Protein AF-A0A2V9D5Y1-F1 (afdb_monomer_lite)

Secondary structure (DSSP, 8-state):
-HHHHHHHHHHHHHHHHHHHHHHHHHHHHHH-S-S-TTTS-S-HHHHHHHHHHHHHHHHHHHHHHHIIIIISPPP-

Foldseek 3Di:
DVVVLVVLVVVLVVLVVVLVVLVVVLCCLPPHPPDDPVPHDPCVVVSVVVSVVSVVVSVVSVVVNCCSPPVDPDDD

Radius of gyration: 16.63 Å; chains: 1; bounding box: 35×17×49 Å

pLDDT: mean 89.78, std 12.0, range [52.12, 98.5]

Sequence (76 aa):
MGDRYYAVGTAHAALGIAAELFGLYIVLVAGTDIVPRRLRFQRWKLWMRVELVLWWVAVLTGVGTYYAWYLAPAPP

Structure (mmCIF, N/CA/C/O backbone):
data_AF-A0A2V9D5Y1-F1
#
_entry.id   AF-A0A2V9D5Y1-F1
#
loop_
_atom_site.group_PDB
_atom_site.id
_atom_site.type_symbol
_atom_site.label_atom_id
_atom_site.label_alt_id
_atom_site.label_comp_id
_atom_site.label_asym_id
_atom_site.label_entity_id
_atom_site.label_seq_id
_atom_site.pdbx_PDB_ins_code
_atom_site.Cartn_x
_atom_site.Cartn_y
_atom_site.Cartn_z
_atom_site.occupancy
_atom_site.B_iso_or_equiv
_atom_site.auth_seq_id
_atom_site.auth_comp_id
_atom_site.auth_asym_id
_atom_site.auth_atom_id
_atom_site.pdbx_PDB_model_num
ATOM 1 N N . MET A 1 1 ? 9.895 -10.860 -24.727 1.00 52.12 1 MET A N 1
ATOM 2 C CA . MET A 1 1 ? 10.189 -9.556 -24.084 1.00 52.12 1 MET A CA 1
ATOM 3 C C . MET A 1 1 ? 8.912 -8.807 -23.682 1.00 52.12 1 MET A C 1
ATOM 5 O O . MET A 1 1 ? 8.937 -8.193 -22.625 1.00 52.12 1 MET A O 1
ATOM 9 N N . GLY A 1 2 ? 7.794 -8.918 -24.422 1.00 58.16 2 GLY A N 1
ATOM 10 C CA . GLY A 1 2 ? 6.502 -8.301 -24.053 1.00 58.16 2 GLY A CA 1
ATOM 11 C C . GLY A 1 2 ? 5.922 -8.733 -22.696 1.00 58.16 2 GLY A C 1
ATOM 12 O O . GLY A 1 2 ? 5.479 -7.884 -21.931 1.00 58.16 2 GLY A O 1
ATOM 13 N N . ASP A 1 3 ? 6.025 -10.015 -22.328 1.00 62.50 3 ASP A N 1
ATOM 14 C CA . ASP A 1 3 ? 5.422 -10.526 -21.081 1.00 62.50 3 ASP A CA 1
ATOM 15 C C . ASP A 1 3 ? 5.958 -9.857 -19.808 1.00 62.50 3 ASP A C 1
ATOM 17 O O . ASP A 1 3 ? 5.201 -9.580 -18.882 1.00 62.50 3 ASP A O 1
ATOM 21 N N . ARG A 1 4 ? 7.262 -9.548 -19.757 1.00 65.88 4 ARG A N 1
ATOM 22 C CA . ARG A 1 4 ? 7.883 -8.906 -18.583 1.00 65.88 4 ARG A CA 1
ATOM 23 C C . ARG A 1 4 ? 7.487 -7.436 -18.444 1.00 65.88 4 ARG A C 1
ATOM 25 O O . ARG A 1 4 ? 7.368 -6.956 -17.323 1.00 65.88 4 ARG A O 1
ATOM 32 N N . TYR A 1 5 ? 7.266 -6.747 -19.562 1.00 68.31 5 TYR A N 1
ATOM 33 C CA . TYR A 1 5 ? 6.870 -5.338 -19.583 1.00 68.31 5 TYR A CA 1
ATOM 34 C C . TYR A 1 5 ? 5.463 -5.141 -19.005 1.00 68.31 5 TYR A C 1
ATOM 36 O O . TYR A 1 5 ? 5.244 -4.259 -18.171 1.00 68.31 5 TYR A O 1
ATOM 44 N N . TYR A 1 6 ? 4.526 -6.016 -19.380 1.00 79.94 6 TYR A N 1
ATOM 45 C CA . TYR A 1 6 ? 3.180 -6.014 -18.808 1.00 79.94 6 TYR A CA 1
ATOM 46 C C . TYR A 1 6 ? 3.158 -6.570 -17.382 1.00 79.94 6 TYR A C 1
ATOM 48 O O . TYR A 1 6 ? 2.458 -6.016 -16.541 1.00 79.94 6 TYR A O 1
ATOM 56 N N . ALA A 1 7 ? 3.975 -7.582 -17.066 1.00 85.56 7 ALA A N 1
ATOM 57 C CA . ALA A 1 7 ? 4.019 -8.169 -15.726 1.00 85.56 7 ALA A CA 1
ATOM 58 C C . ALA A 1 7 ? 4.356 -7.151 -14.624 1.00 85.56 7 ALA A C 1
ATOM 60 O O . ALA A 1 7 ? 3.746 -7.198 -13.558 1.00 85.56 7 ALA A O 1
ATOM 61 N N . VAL A 1 8 ? 5.285 -6.217 -14.871 1.00 86.62 8 VAL A N 1
ATOM 62 C CA . VAL A 1 8 ? 5.641 -5.172 -13.890 1.00 86.62 8 VAL A CA 1
ATOM 63 C C . VAL A 1 8 ? 4.451 -4.250 -13.617 1.00 86.62 8 VAL A C 1
ATOM 65 O O . VAL A 1 8 ? 4.101 -4.035 -12.457 1.00 86.62 8 VAL A O 1
ATOM 68 N N . GLY A 1 9 ? 3.787 -3.770 -14.673 1.00 89.88 9 GLY A N 1
ATOM 69 C CA . GLY A 1 9 ? 2.604 -2.917 -14.543 1.00 89.88 9 GLY A CA 1
ATOM 70 C C . GLY A 1 9 ? 1.430 -3.640 -13.878 1.00 89.88 9 GLY A C 1
ATOM 71 O O . GLY A 1 9 ? 0.797 -3.090 -12.979 1.00 89.88 9 GLY A O 1
ATOM 72 N N . THR A 1 10 ? 1.172 -4.899 -14.247 1.00 92.25 10 THR A N 1
ATOM 73 C CA . THR A 1 10 ? 0.128 -5.726 -13.622 1.00 92.25 10 THR A CA 1
ATOM 74 C C . THR A 1 10 ? 0.411 -5.971 -12.142 1.00 92.25 10 THR A C 1
ATOM 76 O O . THR A 1 10 ? -0.502 -5.863 -11.324 1.00 92.25 10 THR A O 1
ATOM 79 N N . ALA A 1 11 ? 1.662 -6.261 -11.775 1.00 92.44 11 ALA A N 1
ATOM 80 C CA . ALA A 1 11 ? 2.046 -6.451 -10.380 1.00 92.44 11 ALA A CA 1
ATOM 81 C C . ALA A 1 11 ? 1.856 -5.164 -9.566 1.00 92.44 11 ALA A C 1
ATOM 83 O O . ALA A 1 11 ? 1.261 -5.211 -8.490 1.00 92.44 11 ALA A O 1
ATOM 84 N N . HIS A 1 12 ? 2.297 -4.016 -10.093 1.00 94.69 12 HIS A N 1
ATOM 85 C CA . HIS A 1 12 ? 2.077 -2.722 -9.449 1.00 94.69 12 HIS A CA 1
ATOM 86 C C . HIS A 1 12 ? 0.582 -2.423 -9.272 1.00 94.69 12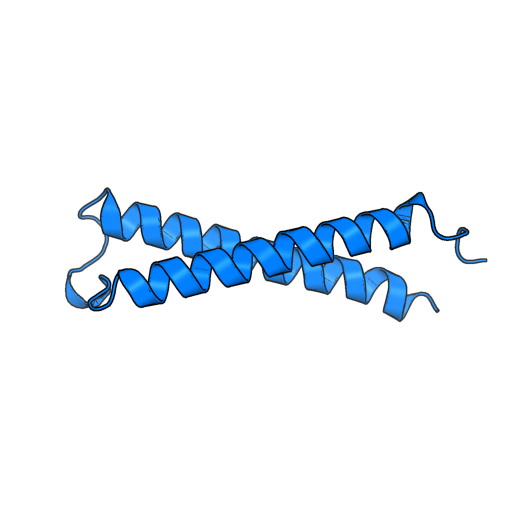 HIS A C 1
ATOM 88 O O . HIS A 1 12 ? 0.158 -2.074 -8.173 1.00 94.69 12 HIS A O 1
ATOM 94 N N . ALA A 1 13 ? -0.228 -2.626 -10.315 1.00 95.56 13 ALA A N 1
ATOM 95 C CA . ALA A 1 13 ? -1.670 -2.404 -10.251 1.00 95.56 13 ALA A CA 1
ATOM 96 C C . ALA A 1 13 ? -2.339 -3.288 -9.186 1.00 95.56 13 ALA A C 1
ATOM 98 O O . ALA A 1 13 ? -3.135 -2.794 -8.390 1.00 95.56 13 ALA A O 1
ATOM 99 N N . ALA A 1 14 ? -1.985 -4.575 -9.119 1.00 96.88 14 ALA A N 1
ATOM 100 C CA . ALA A 1 14 ? -2.514 -5.486 -8.107 1.00 96.88 14 ALA A CA 1
ATOM 101 C C . ALA A 1 14 ? -2.127 -5.057 -6.680 1.00 96.88 14 ALA A C 1
ATOM 103 O O . ALA A 1 14 ? -2.974 -5.059 -5.787 1.00 96.88 14 ALA A O 1
ATOM 104 N N . LEU A 1 15 ? -0.870 -4.649 -6.473 1.00 97.19 15 LEU A N 1
ATOM 105 C CA . LEU A 1 15 ? -0.385 -4.139 -5.187 1.00 97.19 15 LEU A CA 1
ATOM 106 C C . LEU A 1 15 ? -1.087 -2.836 -4.787 1.00 97.19 15 LEU A C 1
ATOM 108 O O . LEU A 1 15 ? -1.489 -2.694 -3.635 1.00 97.19 15 LEU A O 1
ATOM 112 N N . GLY A 1 16 ? -1.272 -1.918 -5.737 1.00 97.75 16 GLY A N 1
ATOM 113 C CA . GLY A 1 16 ? -1.979 -0.658 -5.527 1.00 97.75 16 GLY A CA 1
ATOM 114 C C . GLY A 1 16 ? -3.446 -0.871 -5.159 1.00 97.75 16 GLY A C 1
ATOM 115 O O . GLY A 1 16 ? -3.909 -0.307 -4.176 1.00 97.75 16 GLY A O 1
ATOM 116 N N . ILE A 1 17 ? -4.157 -1.746 -5.878 1.00 98.31 17 ILE A N 1
ATOM 117 C CA . ILE A 1 17 ? -5.54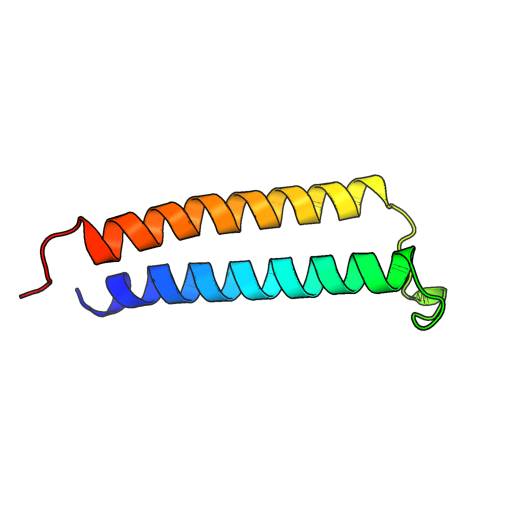7 -2.106 -5.555 1.00 98.31 17 ILE A CA 1
ATOM 118 C C . ILE A 1 17 ? -5.633 -2.738 -4.163 1.00 98.31 17 ILE A C 1
ATOM 120 O O . ILE A 1 17 ? -6.529 -2.403 -3.393 1.00 98.31 17 ILE A O 1
ATOM 124 N N . ALA A 1 18 ? -4.710 -3.641 -3.825 1.00 98.12 18 ALA A N 1
ATOM 125 C CA . ALA A 1 18 ? -4.695 -4.274 -2.512 1.00 98.12 18 ALA A CA 1
ATOM 126 C C . ALA A 1 18 ? -4.473 -3.256 -1.382 1.00 98.12 18 ALA A C 1
ATOM 128 O O . ALA A 1 18 ? -5.198 -3.304 -0.389 1.00 98.12 18 ALA A O 1
ATOM 129 N N . ALA A 1 19 ? -3.517 -2.334 -1.548 1.00 98.19 19 ALA A N 1
ATOM 130 C CA . ALA A 1 19 ? -3.268 -1.253 -0.596 1.00 98.19 19 ALA A CA 1
ATOM 131 C C . ALA A 1 19 ? -4.492 -0.332 -0.473 1.00 98.19 19 ALA A C 1
ATOM 133 O O . ALA A 1 19 ? -5.005 -0.141 0.621 1.00 98.19 19 ALA A O 1
ATOM 134 N N . GLU A 1 20 ? -5.046 0.143 -1.590 1.00 98.19 20 GLU A N 1
ATOM 135 C CA . GLU A 1 20 ? -6.206 1.044 -1.594 1.00 98.19 20 GLU A CA 1
ATOM 136 C C . GLU A 1 20 ? -7.423 0.415 -0.901 1.00 98.19 20 GLU A C 1
ATOM 138 O O . GLU A 1 20 ? -8.036 1.019 -0.022 1.00 98.19 20 GLU A O 1
ATOM 143 N N . LEU A 1 21 ? -7.758 -0.835 -1.242 1.00 98.44 21 LEU A N 1
ATOM 144 C CA . LEU A 1 21 ? -8.870 -1.543 -0.607 1.00 98.44 21 LEU A CA 1
ATOM 145 C C . LEU A 1 21 ? -8.627 -1.760 0.889 1.00 98.44 21 LEU A C 1
ATOM 147 O O . LEU A 1 21 ? -9.569 -1.661 1.681 1.00 98.44 21 LEU A O 1
ATOM 151 N N . PHE A 1 22 ? -7.388 -2.047 1.290 1.00 98.19 22 PHE A N 1
ATOM 152 C CA . PHE A 1 22 ? -7.062 -2.233 2.698 1.00 98.19 22 PHE A CA 1
ATOM 153 C C . PHE A 1 22 ? -7.095 -0.908 3.474 1.00 98.19 22 PHE A C 1
ATOM 155 O O . PHE A 1 22 ? -7.690 -0.857 4.554 1.00 98.19 22 PHE A O 1
ATOM 162 N N . GLY A 1 23 ? -6.586 0.182 2.901 1.00 97.75 23 GLY A N 1
ATOM 163 C CA . GLY A 1 23 ? -6.709 1.539 3.427 1.00 97.75 23 GLY A CA 1
ATOM 164 C C . GLY A 1 23 ? -8.166 1.986 3.581 1.00 97.75 23 GLY A C 1
ATOM 165 O O . GLY A 1 23 ? -8.566 2.435 4.659 1.00 97.75 23 GLY A O 1
ATOM 166 N N . LEU A 1 24 ? -9.004 1.781 2.560 1.00 98.06 24 LEU A N 1
ATOM 167 C CA . LEU A 1 24 ? -10.444 2.060 2.638 1.00 98.06 24 LEU A CA 1
ATOM 168 C C . LEU A 1 24 ? -11.118 1.228 3.730 1.00 98.06 24 LEU A C 1
ATOM 170 O O . LEU A 1 24 ? -11.921 1.749 4.506 1.00 98.06 24 LEU A O 1
ATOM 174 N N . TYR A 1 25 ? -10.762 -0.052 3.845 1.00 97.50 25 TYR A N 1
ATOM 175 C CA . TYR A 1 25 ? -11.253 -0.895 4.928 1.00 97.50 25 TYR A CA 1
ATOM 176 C C . TYR A 1 25 ? -10.837 -0.363 6.308 1.00 97.50 25 TYR A C 1
ATOM 178 O O . TYR A 1 25 ? -11.669 -0.306 7.216 1.00 97.50 25 TYR A O 1
ATOM 186 N N . ILE A 1 26 ? -9.591 0.094 6.470 1.00 97.50 26 ILE A N 1
ATOM 187 C CA . ILE A 1 26 ? -9.115 0.738 7.702 1.00 97.50 26 ILE A CA 1
ATOM 188 C C . ILE A 1 26 ? -9.955 1.972 8.037 1.00 97.50 26 ILE A C 1
ATOM 190 O O . ILE A 1 26 ? -10.407 2.099 9.179 1.00 97.50 26 ILE A O 1
ATOM 194 N N . VAL A 1 27 ? -10.214 2.842 7.059 1.00 97.12 27 VAL A N 1
ATOM 195 C CA . VAL A 1 27 ? -11.053 4.038 7.238 1.00 97.12 27 VAL A CA 1
ATOM 196 C C . VAL A 1 27 ? -12.472 3.655 7.658 1.00 97.12 27 VAL A C 1
ATOM 198 O O . VAL A 1 27 ? -12.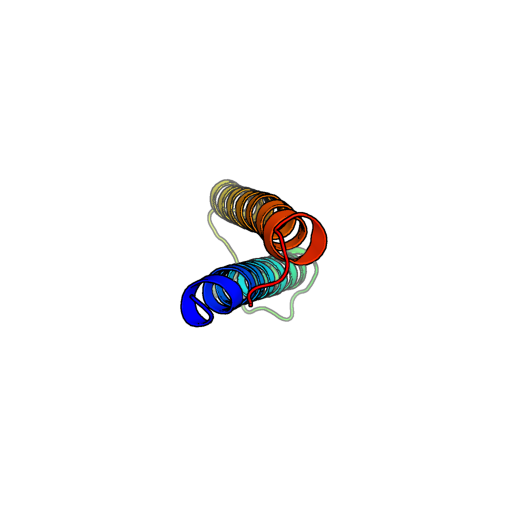999 4.234 8.607 1.00 97.12 27 VAL A O 1
ATOM 201 N N . LEU A 1 28 ? -13.074 2.642 7.028 1.00 97.25 28 LEU A N 1
ATOM 202 C CA . LEU A 1 28 ? -14.404 2.155 7.404 1.00 97.25 28 LEU A CA 1
ATOM 203 C C . LEU A 1 28 ? -14.432 1.615 8.838 1.00 97.25 28 LEU A C 1
ATOM 205 O O . LEU A 1 28 ? -15.342 1.946 9.598 1.00 97.25 28 LEU A O 1
ATOM 209 N N . VAL A 1 29 ? -13.437 0.817 9.230 1.00 96.25 29 VAL A N 1
ATOM 210 C CA . VAL A 1 29 ? -13.333 0.240 10.581 1.00 96.25 29 VAL A CA 1
ATOM 211 C C . VAL A 1 29 ? -13.125 1.321 11.649 1.00 96.25 29 VAL A C 1
ATOM 213 O O . VAL A 1 29 ? -13.686 1.202 12.745 1.00 96.25 29 VAL A O 1
ATOM 216 N N . ALA A 1 30 ? -12.303 2.332 11.348 1.00 94.31 30 ALA A N 1
ATOM 217 C CA . ALA A 1 30 ? -11.906 3.390 12.278 1.00 94.31 30 ALA A CA 1
ATOM 218 C C . ALA A 1 30 ? -12.946 4.513 12.396 1.00 94.31 30 ALA A C 1
ATOM 220 O O . ALA A 1 30 ? -13.164 5.026 13.491 1.00 94.31 30 ALA A O 1
ATOM 221 N N . GLY A 1 31 ? -13.557 4.905 11.277 1.00 92.06 31 GLY A N 1
ATOM 222 C CA . GLY A 1 31 ? -14.394 6.101 11.170 1.00 92.06 31 GLY A CA 1
ATOM 223 C C . GLY A 1 31 ? -15.896 5.836 11.117 1.00 92.06 31 GLY A C 1
ATOM 224 O O . GLY A 1 31 ? -16.674 6.784 11.178 1.00 92.06 31 GLY A O 1
ATOM 225 N N . THR A 1 32 ? -16.326 4.577 10.998 1.00 94.44 32 THR A N 1
ATOM 226 C CA . THR A 1 32 ? -17.752 4.224 10.917 1.00 94.44 32 THR A CA 1
ATOM 227 C C . THR A 1 32 ? -18.095 3.042 11.820 1.00 94.44 32 THR A C 1
ATOM 229 O O . THR A 1 32 ? -17.223 2.268 12.216 1.00 94.44 32 THR A O 1
ATOM 232 N N . ASP A 1 33 ? -19.387 2.860 12.102 1.00 92.56 33 ASP A N 1
ATOM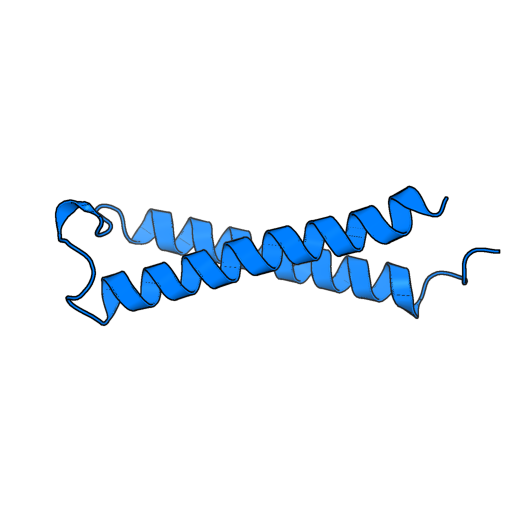 233 C CA . ASP A 1 33 ? -19.922 1.677 12.791 1.00 92.56 33 ASP A CA 1
ATOM 234 C C . ASP A 1 33 ? -20.571 0.657 11.840 1.00 92.56 33 ASP A C 1
ATOM 236 O O . ASP A 1 33 ? -21.199 -0.302 12.286 1.00 92.56 33 ASP A O 1
ATOM 240 N N . ILE A 1 34 ? -20.381 0.821 10.525 1.00 95.06 34 ILE A N 1
ATOM 241 C CA . ILE A 1 34 ?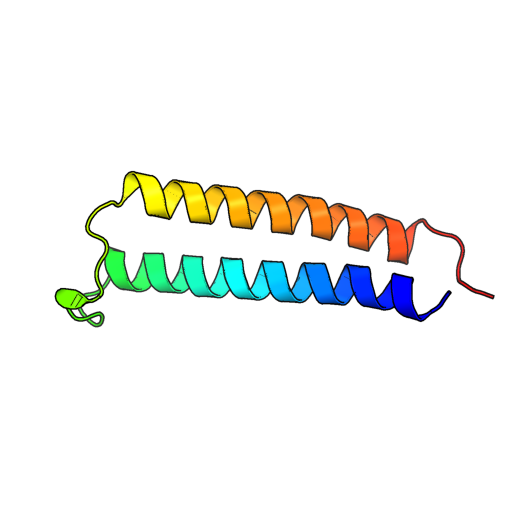 -20.901 -0.104 9.505 1.00 95.06 34 ILE A CA 1
ATOM 242 C C . ILE A 1 34 ? -20.215 -1.472 9.618 1.00 95.06 34 ILE A C 1
ATOM 244 O O . ILE A 1 34 ? -20.835 -2.506 9.372 1.00 95.06 34 ILE A O 1
ATOM 248 N N . VAL A 1 35 ? -18.936 -1.500 10.012 1.00 93.44 35 VAL A N 1
ATOM 249 C CA . VAL A 1 35 ? -18.176 -2.746 10.143 1.00 93.44 35 VAL A CA 1
ATOM 250 C C . VAL A 1 35 ? -18.500 -3.433 11.480 1.00 93.44 35 VAL A C 1
ATOM 252 O O . VAL A 1 35 ? -18.206 -2.880 12.546 1.00 93.44 35 VAL A O 1
ATOM 255 N N . PRO A 1 36 ? -19.041 -4.669 11.469 1.00 93.31 36 PRO A N 1
ATOM 256 C CA . PRO A 1 36 ? -19.349 -5.408 12.689 1.00 93.31 36 PRO A CA 1
ATOM 257 C C . PRO A 1 36 ? -18.126 -5.560 13.601 1.00 93.31 36 PRO A C 1
ATOM 259 O O . PRO A 1 36 ? -17.033 -5.877 13.131 1.00 93.31 36 PRO A O 1
ATOM 262 N N . ARG A 1 37 ? -18.314 -5.448 14.927 1.00 90.31 37 ARG A N 1
ATOM 263 C CA . ARG A 1 37 ? -17.228 -5.536 15.933 1.00 90.31 37 ARG A CA 1
ATOM 264 C C . ARG A 1 37 ? -16.297 -6.739 15.767 1.00 90.31 37 ARG A C 1
ATOM 266 O O . ARG A 1 37 ? -15.107 -6.604 16.014 1.00 90.31 37 ARG A O 1
ATOM 273 N N . ARG A 1 38 ? -16.818 -7.884 15.320 1.00 92.06 38 ARG A N 1
ATOM 274 C CA . ARG A 1 38 ? -16.038 -9.112 15.085 1.00 92.06 38 ARG A CA 1
ATOM 275 C C . ARG A 1 38 ? -15.009 -9.007 13.949 1.00 92.06 38 ARG A C 1
ATOM 277 O O . ARG A 1 38 ? -14.082 -9.803 13.924 1.00 92.06 38 ARG A O 1
ATOM 284 N N . LEU A 1 39 ? -15.183 -8.061 13.024 1.00 92.25 39 LEU A N 1
ATOM 285 C CA . LEU A 1 39 ? -14.271 -7.816 11.900 1.00 92.25 39 LEU A CA 1
ATOM 286 C C . LEU A 1 39 ? -13.311 -6.644 12.167 1.00 92.25 39 LEU A C 1
ATOM 288 O O . LEU A 1 39 ? -12.303 -6.502 11.478 1.00 92.25 39 LEU A O 1
ATOM 292 N N . ARG A 1 40 ? -13.591 -5.814 13.181 1.00 93.50 40 ARG A N 1
ATOM 293 C CA . ARG A 1 40 ? -12.733 -4.680 13.547 1.00 93.50 40 ARG A CA 1
ATOM 294 C C . ARG A 1 40 ? -11.371 -5.168 14.051 1.00 93.50 40 ARG A C 1
ATOM 296 O O . ARG A 1 40 ? -11.234 -6.250 14.623 1.00 93.50 40 ARG A O 1
ATOM 303 N N . PHE A 1 41 ? -10.349 -4.338 13.875 1.00 93.75 41 PHE A N 1
ATOM 304 C CA . PHE A 1 41 ? -8.995 -4.691 14.276 1.00 93.75 41 PHE A CA 1
ATOM 305 C C . PHE A 1 41 ? -8.824 -4.727 15.794 1.00 93.75 41 PHE A C 1
ATOM 307 O O . PHE A 1 41 ? -9.155 -3.778 16.501 1.00 93.75 41 PHE A O 1
ATOM 314 N N . GLN A 1 42 ? -8.198 -5.796 16.285 1.00 90.88 42 GLN A N 1
ATOM 315 C CA . GLN A 1 42 ? -7.735 -5.875 17.674 1.00 90.88 42 GLN A CA 1
ATOM 316 C C . GLN A 1 42 ? -6.320 -5.294 17.842 1.00 90.88 42 GLN A C 1
ATOM 318 O O . GLN A 1 42 ? -6.005 -4.686 18.859 1.00 90.88 42 GLN A O 1
ATOM 323 N N . ARG A 1 43 ? -5.452 -5.456 16.830 1.00 94.81 43 ARG A N 1
ATOM 324 C CA . ARG A 1 43 ? -4.038 -5.035 16.856 1.00 94.81 43 ARG A CA 1
ATOM 325 C C . ARG A 1 43 ? -3.766 -3.889 15.884 1.00 94.81 43 ARG A C 1
ATOM 327 O O . ARG A 1 43 ? -3.040 -4.058 14.909 1.00 94.81 43 ARG A O 1
ATOM 334 N N . TRP A 1 44 ? -4.327 -2.717 16.160 1.00 95.38 44 TRP A N 1
ATOM 335 C CA . TRP A 1 44 ? -4.231 -1.532 15.293 1.00 95.38 44 TRP A CA 1
ATOM 336 C C . TRP A 1 44 ? -2.818 -1.208 14.809 1.00 95.38 44 TRP A C 1
ATOM 338 O O . TRP A 1 44 ? -2.597 -1.029 13.617 1.00 95.38 44 TRP A O 1
ATOM 348 N N . LYS A 1 45 ? -1.832 -1.210 15.712 1.00 96.31 45 LYS A N 1
ATOM 349 C CA . LYS A 1 45 ? -0.442 -0.888 15.359 1.00 96.31 45 LYS A CA 1
ATOM 350 C C . LYS A 1 45 ? 0.157 -1.853 14.330 1.00 96.31 45 LYS A C 1
ATOM 352 O O . LYS A 1 45 ? 0.981 -1.433 13.526 1.00 96.31 45 LYS A O 1
ATOM 357 N N . LEU A 1 46 ? -0.230 -3.130 14.361 1.00 97.25 46 LEU A N 1
ATOM 358 C CA . LEU A 1 46 ? 0.220 -4.116 13.378 1.00 97.25 46 LEU A CA 1
ATOM 359 C C . LEU A 1 46 ? -0.399 -3.820 12.011 1.00 97.25 46 LEU A C 1
ATOM 361 O O . LEU A 1 46 ? 0.330 -3.708 11.035 1.00 97.25 46 LEU A O 1
ATOM 365 N N . TRP A 1 47 ? -1.718 -3.642 11.957 1.00 97.12 47 TRP A N 1
ATOM 366 C CA . TRP A 1 47 ? -2.436 -3.426 10.701 1.00 97.12 47 TRP A CA 1
ATOM 367 C C . TRP A 1 47 ? -2.070 -2.104 10.025 1.00 97.12 47 TRP A C 1
ATOM 369 O O . TRP A 1 47 ? -1.841 -2.090 8.823 1.00 97.12 47 TRP A O 1
ATOM 379 N N . MET A 1 48 ? -1.862 -1.034 10.797 1.00 98.06 48 MET A N 1
ATOM 380 C CA . MET A 1 48 ? -1.326 0.224 10.264 1.00 98.06 48 MET A CA 1
ATOM 381 C C . MET A 1 48 ? 0.086 0.070 9.682 1.00 98.06 48 MET A C 1
ATOM 383 O O . MET A 1 48 ? 0.417 0.709 8.690 1.00 98.06 48 MET A O 1
ATOM 387 N N . ARG A 1 49 ? 0.939 -0.773 10.285 1.00 98.19 49 ARG A N 1
ATOM 388 C CA . ARG A 1 49 ? 2.279 -1.060 9.743 1.00 98.19 49 ARG A CA 1
ATOM 389 C C . ARG A 1 49 ? 2.210 -1.888 8.466 1.00 98.19 49 ARG A C 1
ATOM 391 O O . ARG A 1 49 ? 2.993 -1.630 7.563 1.00 98.19 49 ARG A O 1
ATOM 398 N N . VAL A 1 50 ? 1.304 -2.865 8.403 1.00 97.88 50 VAL A N 1
ATOM 399 C CA . VAL A 1 50 ? 1.065 -3.655 7.186 1.00 97.88 50 VAL A CA 1
ATOM 400 C C . VAL A 1 50 ? 0.633 -2.738 6.048 1.00 97.88 50 VAL A C 1
ATOM 402 O O . VAL A 1 50 ? 1.238 -2.798 4.984 1.00 97.88 50 VAL A O 1
ATOM 405 N N . GLU A 1 51 ? -0.328 -1.845 6.295 1.00 98.06 51 GLU A N 1
ATOM 406 C CA . GLU A 1 51 ? -0.772 -0.865 5.299 1.00 98.06 51 GLU A CA 1
ATOM 407 C C . GLU A 1 51 ? 0.370 0.053 4.857 1.00 98.06 51 GLU A C 1
ATOM 409 O O . GLU A 1 51 ? 0.607 0.219 3.667 1.00 98.06 51 GLU A O 1
ATOM 414 N N . LEU A 1 52 ? 1.161 0.573 5.799 1.00 98.31 52 LEU A N 1
ATOM 415 C CA . LEU A 1 52 ? 2.318 1.403 5.462 1.00 98.31 52 LEU A CA 1
ATOM 416 C C . LEU A 1 52 ? 3.340 0.654 4.588 1.00 98.31 52 LEU A C 1
ATOM 418 O O . LEU A 1 52 ? 3.902 1.235 3.663 1.00 98.31 52 LEU A O 1
ATOM 422 N N . VAL A 1 53 ? 3.596 -0.626 4.871 1.00 98.38 53 VAL A N 1
ATOM 423 C CA . VAL A 1 53 ? 4.496 -1.457 4.056 1.00 98.38 53 VAL A CA 1
ATOM 424 C C . VAL A 1 53 ? 3.909 -1.694 2.665 1.00 98.38 53 VAL A C 1
ATOM 426 O O . VAL A 1 53 ? 4.632 -1.532 1.684 1.00 98.38 53 VAL A O 1
ATOM 429 N N . LEU A 1 54 ? 2.620 -2.035 2.565 1.00 97.56 54 LEU A N 1
ATOM 430 C CA . LEU A 1 54 ? 1.931 -2.204 1.281 1.00 97.56 54 LEU A CA 1
ATOM 431 C C . LEU A 1 54 ? 2.002 -0.926 0.445 1.00 97.56 54 LEU A C 1
ATOM 433 O O . LEU A 1 54 ? 2.371 -0.983 -0.728 1.00 97.56 54 LEU A O 1
ATOM 437 N N . TRP A 1 55 ? 1.743 0.220 1.071 1.00 97.81 55 TRP A N 1
ATOM 438 C CA . TRP A 1 55 ? 1.839 1.527 0.439 1.00 97.81 55 TRP A CA 1
ATOM 439 C C . TRP A 1 55 ? 3.249 1.803 -0.095 1.00 97.81 55 TRP A C 1
ATOM 441 O O . TRP A 1 55 ? 3.407 2.158 -1.262 1.00 97.81 55 TRP A O 1
ATOM 451 N N . TRP A 1 56 ? 4.296 1.562 0.703 1.00 98.50 56 TRP A N 1
ATOM 452 C CA . TRP A 1 56 ? 5.678 1.732 0.238 1.00 98.50 56 TRP A CA 1
ATOM 453 C C . TRP A 1 56 ? 6.023 0.811 -0.932 1.00 98.50 56 TRP A C 1
ATOM 455 O O . TRP A 1 56 ? 6.665 1.248 -1.887 1.00 98.50 56 TRP A O 1
ATOM 465 N N . VAL A 1 57 ? 5.586 -0.448 -0.894 1.00 97.75 57 VAL A N 1
ATOM 466 C CA . VAL A 1 57 ? 5.795 -1.393 -2.000 1.00 97.75 57 VAL A CA 1
ATOM 467 C C . VAL A 1 57 ? 5.070 -0.918 -3.263 1.00 97.75 57 VAL A C 1
ATOM 469 O O . VAL A 1 57 ? 5.654 -0.950 -4.350 1.00 97.75 57 VAL A O 1
ATOM 472 N N . ALA A 1 58 ? 3.836 -0.427 -3.141 1.00 97.00 58 ALA A N 1
ATOM 473 C CA . ALA A 1 58 ? 3.096 0.150 -4.258 1.00 97.00 58 ALA A CA 1
ATOM 474 C C . ALA A 1 58 ? 3.835 1.368 -4.841 1.00 97.00 58 ALA A C 1
ATOM 476 O O . ALA A 1 58 ? 4.053 1.420 -6.048 1.00 97.00 58 ALA A O 1
ATOM 477 N N . VAL A 1 59 ? 4.321 2.293 -4.009 1.00 97.06 59 VAL A N 1
ATOM 478 C CA . VAL A 1 59 ? 5.093 3.463 -4.466 1.00 97.06 59 VAL A CA 1
ATOM 479 C C . VAL A 1 59 ? 6.365 3.047 -5.206 1.00 97.06 59 VAL A C 1
ATOM 481 O O . VAL A 1 59 ? 6.601 3.498 -6.326 1.00 97.06 59 VAL A O 1
ATOM 484 N N . LEU A 1 60 ? 7.171 2.157 -4.623 1.00 96.44 60 LEU A N 1
ATOM 485 C CA . LEU A 1 60 ? 8.431 1.715 -5.229 1.00 96.44 60 LEU A CA 1
ATOM 486 C C . LEU A 1 60 ? 8.204 0.991 -6.563 1.00 96.44 60 LEU A C 1
ATOM 488 O O . LEU A 1 60 ? 8.918 1.234 -7.536 1.00 96.44 60 LEU A O 1
ATOM 492 N N . THR A 1 61 ? 7.187 0.131 -6.636 1.00 94.00 61 THR A N 1
ATOM 493 C CA . THR A 1 61 ? 6.824 -0.557 -7.886 1.00 94.00 61 THR A CA 1
ATOM 494 C C . THR A 1 61 ? 6.209 0.391 -8.917 1.00 94.00 61 THR A C 1
ATOM 496 O O . THR A 1 61 ? 6.423 0.197 -10.113 1.00 94.00 61 THR A O 1
ATOM 499 N N . GLY A 1 62 ? 5.517 1.448 -8.487 1.00 93.19 62 GLY A N 1
ATOM 500 C CA . GLY A 1 62 ? 4.977 2.489 -9.365 1.00 93.19 62 GLY A CA 1
ATOM 501 C C . GLY A 1 62 ? 6.082 3.311 -10.013 1.00 93.19 62 GLY A C 1
ATOM 502 O O . GLY A 1 62 ? 6.087 3.498 -11.229 1.00 93.19 62 GLY A O 1
ATOM 503 N N . VAL A 1 63 ? 7.092 3.689 -9.225 1.00 93.88 63 VAL A N 1
ATOM 504 C CA . VAL A 1 63 ? 8.331 4.289 -9.737 1.00 93.88 63 VAL A CA 1
ATOM 505 C C . VAL A 1 63 ? 8.996 3.351 -10.751 1.00 93.88 63 VAL A C 1
ATOM 507 O O . VAL A 1 63 ? 9.326 3.776 -11.856 1.00 93.88 63 VAL A O 1
ATOM 510 N N . GLY A 1 64 ? 9.126 2.061 -10.429 1.00 89.75 64 GLY A N 1
ATOM 511 C CA . GLY A 1 64 ? 9.663 1.059 -11.357 1.00 89.75 64 GLY A CA 1
ATOM 512 C C . GLY A 1 64 ? 8.863 0.942 -12.660 1.00 89.75 64 GLY A C 1
ATOM 513 O O . GLY A 1 64 ? 9.453 0.871 -13.737 1.00 89.75 64 GLY A O 1
ATOM 514 N N . THR A 1 65 ? 7.532 0.986 -12.578 1.00 89.88 65 THR A N 1
ATOM 515 C CA . THR A 1 65 ? 6.636 0.968 -13.746 1.00 89.88 65 THR A CA 1
ATOM 516 C C . THR A 1 65 ? 6.854 2.204 -14.614 1.00 89.88 65 THR A C 1
ATOM 518 O O . THR A 1 65 ? 6.994 2.078 -15.827 1.00 89.88 65 THR A O 1
ATOM 521 N N . TYR A 1 66 ? 6.973 3.386 -14.002 1.00 88.69 66 TYR A N 1
ATOM 522 C CA . TYR A 1 66 ? 7.268 4.630 -14.711 1.00 88.69 66 TYR A CA 1
ATOM 523 C C . TYR A 1 66 ? 8.596 4.554 -15.477 1.00 88.69 66 TYR A C 1
ATOM 525 O O . TYR A 1 66 ? 8.639 4.853 -16.670 1.00 88.69 66 TYR A O 1
ATOM 533 N N . TYR A 1 67 ? 9.668 4.088 -14.827 1.00 88.31 67 TYR A N 1
ATOM 534 C CA . TYR A 1 67 ? 10.957 3.883 -15.495 1.00 88.31 67 TYR A CA 1
ATOM 535 C C . TYR A 1 67 ? 10.849 2.886 -16.652 1.00 88.31 67 TYR A C 1
ATOM 537 O O . TYR A 1 67 ? 11.334 3.166 -17.747 1.00 88.31 67 TYR A O 1
ATOM 545 N N . ALA A 1 68 ? 10.194 1.745 -16.429 1.00 84.81 68 ALA A N 1
ATOM 546 C CA . ALA A 1 68 ? 10.040 0.716 -17.448 1.00 84.81 68 ALA A CA 1
ATOM 547 C C . ALA A 1 68 ? 9.246 1.211 -18.663 1.00 84.81 68 ALA A C 1
ATOM 549 O O . ALA A 1 68 ? 9.559 0.806 -19.774 1.00 84.81 68 ALA A O 1
ATOM 550 N N . TRP A 1 69 ? 8.241 2.064 -18.466 1.00 81.25 69 TRP A N 1
ATOM 551 C CA . TRP A 1 69 ? 7.337 2.467 -19.543 1.00 81.25 69 TRP A CA 1
ATOM 552 C C . TRP A 1 69 ? 7.757 3.734 -20.283 1.00 81.25 69 TRP A C 1
ATOM 554 O O . TRP A 1 69 ? 7.460 3.869 -21.467 1.00 81.25 69 TRP A O 1
ATOM 564 N N . TYR A 1 70 ? 8.438 4.659 -19.606 1.00 83.69 70 TYR A N 1
ATOM 565 C CA . TYR A 1 70 ? 8.773 5.963 -20.185 1.00 83.69 70 TYR A CA 1
ATOM 566 C C . TYR A 1 70 ? 10.266 6.172 -20.431 1.00 83.69 70 TYR A C 1
ATOM 568 O O . TYR A 1 70 ? 10.626 7.000 -21.264 1.00 83.69 70 TYR A O 1
ATOM 576 N N . LEU A 1 71 ? 11.140 5.461 -19.712 1.00 80.88 71 LEU A N 1
ATOM 577 C CA . LEU A 1 71 ? 12.593 5.657 -19.792 1.00 80.88 71 LEU A CA 1
ATOM 578 C C . LEU A 1 71 ? 13.328 4.463 -20.408 1.00 80.88 71 LEU A C 1
ATOM 580 O O . LEU A 1 71 ? 14.454 4.628 -20.878 1.00 80.88 71 LEU A O 1
ATOM 584 N N . ALA A 1 72 ? 12.717 3.276 -20.440 1.00 71.62 72 ALA A N 1
ATOM 585 C CA . ALA A 1 72 ? 13.265 2.158 -21.195 1.00 71.62 72 ALA A CA 1
ATOM 586 C C . ALA A 1 72 ? 13.053 2.378 -22.707 1.00 71.62 72 ALA A C 1
ATOM 588 O O . ALA A 1 72 ? 12.012 2.906 -23.105 1.00 71.62 72 ALA A O 1
ATOM 589 N N . PRO A 1 73 ? 14.006 1.964 -23.564 1.00 62.38 73 PRO A N 1
ATOM 590 C CA . PRO A 1 73 ? 13.812 1.996 -25.009 1.00 62.38 73 PRO A CA 1
ATOM 591 C C . PRO A 1 73 ? 12.547 1.218 -25.379 1.00 62.38 73 PRO A C 1
ATOM 593 O O . PRO A 1 73 ? 12.318 0.134 -24.833 1.00 62.38 73 PRO A O 1
ATOM 596 N N . ALA A 1 74 ? 11.746 1.759 -26.301 1.00 59.84 74 ALA A N 1
ATOM 597 C CA . ALA A 1 74 ? 10.561 1.068 -26.795 1.00 59.84 74 ALA A CA 1
ATOM 598 C C . ALA A 1 74 ? 10.950 -0.351 -27.258 1.00 59.84 74 ALA A C 1
ATOM 600 O O . ALA A 1 74 ? 11.965 -0.497 -27.950 1.00 59.84 74 ALA A O 1
ATOM 601 N N . PRO A 1 75 ? 10.205 -1.400 -26.855 1.00 56.28 75 PRO A N 1
ATOM 602 C CA . PRO A 1 75 ? 10.446 -2.738 -27.380 1.00 56.28 75 PRO A CA 1
ATOM 603 C C . PRO A 1 75 ? 10.343 -2.707 -28.920 1.00 56.28 75 PRO A C 1
ATOM 605 O O . PRO A 1 75 ? 9.515 -1.949 -29.430 1.00 56.2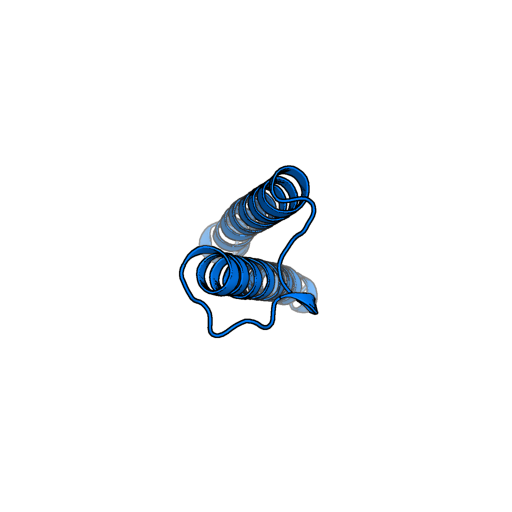8 75 PRO A O 1
ATOM 608 N N . PRO A 1 76 ? 11.194 -3.463 -29.647 1.00 58.12 76 PRO A N 1
ATOM 609 C CA . PRO A 1 76 ? 11.181 -3.490 -31.111 1.00 58.12 76 PRO A CA 1
ATOM 610 C C . PRO A 1 76 ? 9.853 -4.001 -31.675 1.00 58.12 76 PRO A C 1
ATOM 612 O O . PRO A 1 76 ? 9.212 -4.847 -31.004 1.00 58.12 76 PRO A O 1
#